Protein AF-A0A386JBU7-F1 (afdb_monomer_lite)

Structure (mmCIF, N/CA/C/O backbone):
data_AF-A0A386JBU7-F1
#
_entry.id   AF-A0A386JBU7-F1
#
loop_
_atom_site.group_PDB
_atom_site.id
_atom_site.type_symbol
_atom_site.label_atom_id
_atom_site.label_alt_id
_atom_site.label_comp_id
_atom_site.label_asym_id
_atom_site.label_entity_id
_atom_site.label_seq_id
_atom_site.pdbx_PDB_ins_code
_atom_site.Cartn_x
_atom_site.Cartn_y
_atom_site.Cartn_z
_atom_site.occupancy
_atom_site.B_iso_or_equiv
_atom_site.auth_seq_id
_atom_site.auth_comp_id
_atom_site.auth_asym_id
_atom_site.auth_atom_id
_atom_site.pdbx_PDB_model_num
ATOM 1 N N . MET A 1 1 ? 15.397 -11.721 16.028 1.00 56.19 1 MET A N 1
ATOM 2 C CA . MET A 1 1 ? 14.645 -10.490 15.697 1.00 56.19 1 MET A CA 1
ATOM 3 C C . MET A 1 1 ? 13.464 -10.393 16.657 1.00 56.19 1 MET A C 1
ATOM 5 O O . MET A 1 1 ? 12.807 -11.405 16.861 1.00 56.19 1 MET A O 1
ATOM 9 N N . ARG A 1 2 ? 13.242 -9.247 17.313 1.00 70.06 2 ARG A N 1
ATOM 10 C CA . ARG A 1 2 ? 12.035 -8.993 18.121 1.00 70.06 2 ARG A CA 1
ATOM 11 C C . ARG A 1 2 ? 11.138 -8.065 17.310 1.00 70.06 2 ARG A C 1
ATOM 13 O O . ARG A 1 2 ? 11.639 -7.066 16.805 1.00 70.06 2 ARG A O 1
ATOM 20 N N . SER A 1 3 ? 9.866 -8.418 17.153 1.00 76.81 3 SER A N 1
ATOM 21 C CA . SER A 1 3 ? 8.905 -7.539 16.485 1.00 76.81 3 SER A CA 1
ATOM 22 C C . SER A 1 3 ? 8.374 -6.497 17.465 1.00 76.81 3 SER A C 1
ATOM 24 O O . SER A 1 3 ? 8.151 -6.820 18.631 1.00 76.81 3 SER A O 1
ATOM 26 N N . LEU A 1 4 ? 8.152 -5.272 16.989 1.00 81.94 4 LEU A N 1
ATOM 27 C CA . LEU A 1 4 ? 7.432 -4.235 17.736 1.00 81.94 4 LEU A CA 1
ATOM 28 C C . LEU A 1 4 ? 5.913 -4.419 17.640 1.00 81.94 4 LEU A C 1
ATOM 30 O O . LEU A 1 4 ? 5.195 -4.066 18.568 1.00 81.94 4 LEU A O 1
ATOM 34 N N . VAL A 1 5 ? 5.431 -4.997 16.536 1.00 84.44 5 VAL A N 1
ATOM 35 C CA . VAL A 1 5 ? 4.003 -5.188 16.266 1.00 84.44 5 VAL A CA 1
ATOM 36 C C . VAL A 1 5 ? 3.761 -6.604 15.754 1.00 84.44 5 VAL A C 1
ATOM 38 O O . VAL A 1 5 ? 4.541 -7.133 14.961 1.00 84.44 5 VAL A O 1
ATOM 41 N N . SER A 1 6 ? 2.701 -7.255 16.225 1.00 86.31 6 SER A N 1
ATOM 42 C CA . SER A 1 6 ? 2.325 -8.601 15.792 1.0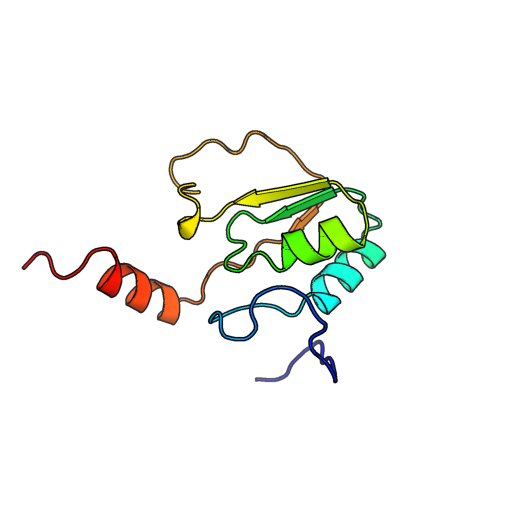0 86.31 6 SER A CA 1
ATOM 43 C C . SER A 1 6 ? 0.822 -8.672 15.572 1.00 86.31 6 SER A C 1
ATOM 45 O O . SER A 1 6 ? 0.042 -8.335 16.461 1.00 86.31 6 SER A O 1
ATOM 47 N N . TYR A 1 7 ? 0.424 -9.134 14.390 1.00 86.50 7 TYR A N 1
ATOM 48 C CA . TYR A 1 7 ? -0.971 -9.340 14.024 1.00 86.50 7 TYR A CA 1
ATOM 49 C C . TYR A 1 7 ? -1.244 -10.840 13.944 1.00 86.50 7 TYR A C 1
ATOM 51 O O . TYR A 1 7 ? -0.528 -11.558 13.251 1.00 86.50 7 TYR A O 1
ATOM 59 N N . LYS A 1 8 ? -2.293 -11.318 14.627 1.00 84.81 8 LYS A N 1
ATOM 60 C CA . LYS A 1 8 ? -2.707 -12.734 14.559 1.00 84.81 8 LYS A CA 1
ATOM 61 C C . LYS A 1 8 ? -3.136 -13.153 13.151 1.00 84.81 8 LYS A C 1
ATOM 63 O O . LYS A 1 8 ? -2.912 -14.285 12.750 1.00 84.81 8 LYS A O 1
ATOM 68 N N . GLU A 1 9 ? -3.729 -12.221 12.414 1.00 83.88 9 GLU A N 1
ATOM 69 C CA . GLU A 1 9 ? -4.179 -12.408 11.037 1.00 83.88 9 GLU A CA 1
ATOM 70 C C . GLU A 1 9 ? -3.671 -11.254 10.180 1.00 83.88 9 GLU A C 1
ATOM 72 O O . GLU A 1 9 ? -3.703 -10.102 10.627 1.00 83.88 9 GLU A O 1
ATOM 77 N N . ARG A 1 10 ? -3.266 -11.559 8.946 1.00 76.19 10 ARG A N 1
ATOM 78 C CA . ARG A 1 10 ? -2.696 -10.606 7.982 1.00 76.19 10 ARG A CA 1
ATOM 79 C C . ARG A 1 10 ? -3.721 -9.604 7.429 1.00 76.19 10 ARG A C 1
ATOM 81 O O . ARG A 1 10 ? -3.351 -8.476 7.114 1.00 76.19 10 ARG A O 1
ATOM 88 N N . GLY A 1 11 ? -4.994 -10.003 7.370 1.00 81.75 11 GLY A N 1
ATOM 89 C CA . GLY A 1 11 ? -6.040 -9.302 6.618 1.00 81.75 11 GLY A CA 1
ATOM 90 C C . GLY A 1 11 ? -5.995 -9.627 5.121 1.00 81.75 11 GLY A C 1
ATOM 91 O O . GLY A 1 11 ? -5.081 -10.317 4.664 1.00 81.75 11 GLY A O 1
ATOM 92 N N . ASP A 1 12 ? -6.960 -9.089 4.379 1.00 85.94 12 ASP A N 1
ATOM 93 C CA . ASP A 1 12 ? -7.222 -9.425 2.970 1.00 85.94 12 ASP A CA 1
ATOM 94 C C . ASP A 1 12 ? -6.537 -8.458 1.982 1.00 85.94 12 ASP A C 1
ATOM 96 O O . ASP A 1 12 ? -7.005 -8.255 0.867 1.00 85.94 12 ASP A O 1
ATOM 100 N N . TYR A 1 13 ? -5.427 -7.842 2.404 1.00 89.75 13 TYR A N 1
ATOM 101 C CA . TYR A 1 13 ? -4.724 -6.800 1.651 1.00 89.75 13 TYR A CA 1
ATOM 102 C C . TYR A 1 13 ? -3.481 -7.342 0.929 1.00 89.75 13 TYR A C 1
ATOM 104 O O . TYR A 1 13 ? -2.594 -7.951 1.549 1.00 89.75 13 TYR A O 1
ATOM 112 N N . GLY A 1 14 ? -3.373 -7.043 -0.363 1.00 84.75 14 GLY A N 1
ATOM 113 C CA . GLY A 1 14 ? -2.281 -7.419 -1.249 1.00 84.75 14 GLY A CA 1
ATOM 114 C C . GLY A 1 14 ? -2.136 -8.928 -1.453 1.00 84.75 14 GLY A C 1
ATOM 115 O O . GLY A 1 14 ? -2.908 -9.750 -0.960 1.00 84.75 14 GLY A O 1
ATOM 116 N N . ASN A 1 15 ? -1.077 -9.326 -2.158 1.00 84.50 15 ASN A N 1
ATOM 117 C CA . ASN A 1 15 ? -0.780 -10.738 -2.389 1.00 84.50 15 ASN A CA 1
ATOM 118 C C . ASN A 1 15 ? 0.156 -11.287 -1.298 1.00 84.50 15 ASN A C 1
ATOM 120 O O . ASN A 1 15 ? 1.302 -10.851 -1.167 1.00 84.50 15 ASN A O 1
ATOM 124 N N . ALA A 1 16 ? -0.311 -12.272 -0.525 1.00 81.44 16 ALA A N 1
ATOM 125 C CA . ALA A 1 16 ? 0.474 -12.903 0.539 1.00 81.44 16 ALA A CA 1
ATOM 126 C C . ALA A 1 16 ? 1.684 -13.707 0.023 1.00 81.44 16 ALA A C 1
ATOM 128 O O . ALA A 1 16 ? 2.651 -13.898 0.759 1.00 81.44 16 ALA A O 1
ATOM 129 N N . SER A 1 17 ? 1.653 -14.162 -1.232 1.00 84.31 17 SER A N 1
ATOM 130 C CA . SER A 1 17 ? 2.776 -14.845 -1.882 1.00 84.31 17 SER A CA 1
ATOM 131 C C . SER A 1 17 ? 3.829 -13.877 -2.431 1.00 84.31 17 SER A C 1
ATOM 133 O O . SER A 1 17 ? 4.905 -14.323 -2.835 1.00 84.31 17 SER A O 1
ATOM 135 N N . TYR A 1 18 ? 3.558 -12.566 -2.445 1.00 82.69 18 TYR A N 1
ATOM 136 C CA . TYR A 1 18 ? 4.544 -11.566 -2.844 1.00 82.69 18 TYR A CA 1
ATOM 137 C C . TYR A 1 18 ? 5.601 -11.405 -1.749 1.00 82.69 18 TYR A C 1
ATOM 139 O O . TYR A 1 18 ? 5.293 -11.156 -0.580 1.00 82.69 18 TYR A O 1
ATOM 147 N N . ARG A 1 19 ? 6.871 -11.579 -2.119 1.00 78.94 19 ARG A N 1
ATOM 148 C CA . ARG A 1 19 ? 7.985 -11.500 -1.168 1.00 78.94 19 ARG A CA 1
ATOM 149 C C . ARG A 1 19 ? 8.139 -10.080 -0.631 1.00 78.94 19 ARG A C 1
ATOM 151 O O . ARG A 1 19 ? 7.986 -9.116 -1.367 1.00 78.94 19 ARG A O 1
ATOM 158 N N . GLY A 1 20 ? 8.463 -9.975 0.657 1.00 76.19 20 GLY A N 1
ATOM 159 C CA . GLY A 1 20 ? 8.661 -8.683 1.320 1.00 76.19 20 GLY A CA 1
ATOM 160 C C . GLY A 1 20 ? 7.373 -7.898 1.555 1.00 76.19 20 GLY A C 1
ATOM 161 O O . GLY A 1 20 ? 7.435 -6.725 1.886 1.00 76.19 20 GLY A O 1
ATOM 162 N N . ASN A 1 21 ? 6.200 -8.514 1.392 1.00 80.31 21 ASN A N 1
ATOM 163 C CA . ASN A 1 21 ? 4.949 -7.797 1.558 1.00 80.31 21 ASN A CA 1
ATOM 164 C C . ASN A 1 21 ? 4.641 -7.499 3.043 1.00 80.31 21 ASN A C 1
ATOM 166 O O . ASN A 1 21 ? 4.690 -8.389 3.897 1.00 80.31 21 ASN A O 1
ATOM 170 N N . THR A 1 22 ? 4.242 -6.262 3.335 1.00 86.75 22 THR A N 1
ATOM 171 C CA . THR A 1 22 ? 3.835 -5.803 4.670 1.00 86.75 22 THR A CA 1
ATOM 172 C C . THR A 1 22 ? 2.360 -6.130 4.959 1.00 86.75 22 THR A C 1
ATOM 174 O O . THR A 1 22 ? 1.560 -6.343 4.053 1.00 86.75 22 THR A O 1
ATOM 177 N N . SER A 1 23 ? 1.988 -6.232 6.240 1.00 89.31 23 SER A N 1
ATOM 178 C CA . SER A 1 23 ? 0.590 -6.396 6.669 1.00 89.31 23 SER A CA 1
ATOM 179 C C . SER A 1 23 ? -0.196 -5.099 6.477 1.00 89.31 23 SER A C 1
ATOM 181 O O . SER A 1 23 ? 0.185 -4.070 7.036 1.00 89.31 23 SER A O 1
ATOM 183 N N . GLY A 1 24 ? -1.338 -5.151 5.785 1.00 92.12 24 GLY A N 1
ATOM 184 C CA . GLY A 1 24 ? -2.204 -3.977 5.619 1.00 92.12 24 GLY A CA 1
ATOM 185 C C . GLY A 1 24 ? -2.751 -3.428 6.942 1.00 92.12 24 GLY A C 1
ATOM 186 O O . GLY A 1 24 ? -2.993 -2.232 7.052 1.00 92.12 24 GLY A O 1
ATOM 187 N N . LYS A 1 25 ? -2.836 -4.251 8.000 1.00 93.25 25 LYS A N 1
ATOM 188 C CA . LYS A 1 25 ? -3.226 -3.779 9.343 1.00 93.25 25 LYS A CA 1
ATOM 189 C C . LYS A 1 25 ? -2.261 -2.739 9.915 1.00 93.25 25 LYS A C 1
ATOM 191 O O . LYS A 1 25 ? -2.710 -1.811 10.572 1.00 93.25 25 LYS A O 1
ATOM 196 N N . LEU A 1 26 ? -0.965 -2.847 9.612 1.00 92.62 26 LEU A N 1
ATOM 197 C CA . LEU A 1 26 ? 0.008 -1.827 10.014 1.00 92.62 26 LEU A CA 1
ATOM 198 C C . LEU A 1 26 ? -0.266 -0.495 9.328 1.00 92.62 26 LEU A C 1
ATOM 200 O O . LEU A 1 26 ? -0.186 0.551 9.959 1.00 92.62 26 LEU A O 1
ATOM 204 N N . ILE A 1 27 ? -0.626 -0.538 8.049 1.00 93.81 27 ILE A N 1
ATOM 205 C CA . ILE A 1 27 ? -0.955 0.656 7.272 1.00 93.81 27 ILE A CA 1
ATOM 206 C C . ILE A 1 27 ? -2.227 1.307 7.832 1.00 93.81 27 ILE A C 1
ATOM 208 O O . ILE A 1 27 ? -2.242 2.517 8.037 1.00 93.81 27 ILE A O 1
ATOM 212 N N . VAL A 1 28 ? -3.249 0.509 8.168 1.00 94.50 28 VAL A N 1
ATOM 213 C CA . VAL A 1 28 ? -4.471 0.982 8.846 1.00 94.50 28 VAL A CA 1
ATOM 214 C C . VAL A 1 28 ? -4.143 1.649 10.185 1.00 94.50 28 VAL A C 1
ATOM 216 O O . VAL A 1 28 ? -4.616 2.753 10.449 1.00 94.50 28 VAL A O 1
ATOM 219 N N . ASP A 1 29 ? -3.314 1.020 11.021 1.00 94.12 29 ASP A N 1
ATOM 220 C CA . ASP A 1 29 ? -2.929 1.579 12.321 1.00 94.12 29 ASP A CA 1
ATOM 221 C C . ASP A 1 29 ? -2.196 2.918 12.161 1.00 94.12 29 ASP A C 1
ATOM 223 O O . ASP A 1 29 ? -2.506 3.880 12.863 1.00 94.12 29 ASP A O 1
ATOM 227 N N . LEU A 1 30 ? -1.263 3.016 11.208 1.00 93.88 30 LEU A N 1
ATOM 228 C CA . LEU A 1 30 ? -0.535 4.255 10.925 1.00 93.88 30 LEU A CA 1
ATOM 229 C C . LEU A 1 30 ? -1.472 5.356 10.410 1.00 93.88 30 LEU A C 1
ATOM 231 O O . LEU A 1 30 ? -1.407 6.483 10.896 1.00 93.88 30 LEU A O 1
ATOM 235 N N . LEU A 1 31 ? -2.372 5.036 9.479 1.00 94.19 31 LEU A N 1
ATOM 236 C CA . LEU A 1 31 ? -3.374 5.977 8.970 1.00 94.19 31 LEU A CA 1
ATOM 237 C C . LEU A 1 31 ? -4.257 6.533 10.090 1.00 94.19 31 LEU A C 1
ATOM 239 O O . LEU A 1 31 ? -4.490 7.741 10.136 1.00 94.19 31 LEU A O 1
ATOM 243 N N . ASN A 1 32 ? -4.681 5.675 11.020 1.00 93.44 32 ASN A N 1
ATOM 244 C CA . ASN A 1 32 ? -5.475 6.072 12.181 1.00 93.44 32 ASN A CA 1
ATOM 245 C C . ASN A 1 32 ? -4.675 6.941 13.161 1.00 93.44 32 ASN A C 1
ATOM 247 O O . ASN A 1 32 ? -5.176 7.962 13.625 1.00 93.44 32 ASN A O 1
ATOM 251 N N . VAL A 1 33 ? -3.426 6.567 13.462 1.00 94.56 33 VAL A N 1
ATOM 252 C CA . VAL A 1 33 ? -2.551 7.317 14.381 1.00 94.56 33 VAL A CA 1
ATOM 253 C C . VAL A 1 33 ? -2.256 8.719 13.853 1.00 94.56 33 VAL A C 1
ATOM 255 O O . VAL A 1 33 ? -2.273 9.680 14.622 1.00 94.56 33 VAL A O 1
ATOM 258 N N . TYR A 1 34 ? -2.002 8.848 12.551 1.00 93.31 34 TYR A N 1
ATOM 259 C CA . TYR A 1 34 ? -1.690 10.131 11.917 1.00 93.31 34 TYR A CA 1
ATOM 260 C C . TYR A 1 34 ? -2.922 10.867 11.374 1.00 93.31 34 TYR A C 1
ATOM 262 O O . TYR A 1 34 ? -2.776 11.979 10.867 1.00 93.31 34 TYR A O 1
ATOM 270 N N . ASN A 1 35 ? -4.118 10.277 11.495 1.00 93.38 35 ASN A N 1
ATOM 271 C CA . ASN A 1 35 ? -5.392 10.806 11.003 1.00 93.38 35 ASN A CA 1
ATOM 272 C C . ASN A 1 35 ? -5.294 11.337 9.558 1.00 93.38 35 ASN A C 1
ATOM 274 O O . ASN A 1 35 ? -5.647 12.484 9.271 1.00 93.38 35 ASN A O 1
ATOM 278 N N . SER A 1 36 ? -4.724 10.523 8.666 1.00 92.69 36 SER A N 1
ATOM 279 C CA . SER A 1 36 ? -4.459 10.925 7.283 1.00 92.69 36 SER A CA 1
ATOM 280 C C . SER A 1 36 ? -5.571 10.486 6.333 1.00 92.69 36 SER A C 1
ATOM 282 O O . SER A 1 36 ? -6.049 9.358 6.393 1.00 92.69 36 SER A O 1
ATOM 284 N N . ASP A 1 37 ? -5.944 11.390 5.432 1.00 92.88 37 ASP A N 1
ATOM 285 C CA . ASP A 1 37 ? -6.952 11.223 4.380 1.00 92.88 37 ASP A CA 1
ATOM 286 C C . ASP A 1 37 ? -6.343 10.843 3.018 1.00 92.88 37 ASP A C 1
ATOM 288 O O . ASP A 1 37 ? -7.054 10.702 2.022 1.00 92.88 37 ASP A O 1
ATOM 292 N N . CYS A 1 38 ? -5.019 10.692 2.960 1.00 94.06 38 CYS A N 1
ATOM 293 C CA . CYS A 1 38 ? -4.292 10.284 1.768 1.00 94.06 38 CYS A CA 1
ATOM 294 C C . CYS A 1 38 ? -3.011 9.527 2.131 1.00 94.06 38 CYS A C 1
ATOM 296 O O . CYS A 1 38 ? -2.408 9.766 3.178 1.00 94.06 38 CYS A O 1
ATOM 298 N N . ILE A 1 39 ? -2.562 8.637 1.248 1.00 94.88 39 ILE A N 1
ATOM 299 C CA . ILE A 1 39 ? -1.316 7.887 1.427 1.00 94.88 39 ILE A CA 1
ATOM 300 C C . ILE A 1 39 ? -0.542 7.766 0.119 1.00 94.88 39 ILE A C 1
ATOM 302 O O . ILE A 1 39 ? -1.115 7.691 -0.965 1.00 94.88 39 ILE A O 1
ATOM 306 N N . SER A 1 40 ? 0.785 7.769 0.205 1.00 94.44 40 SER A N 1
ATOM 307 C CA . SER A 1 40 ? 1.660 7.435 -0.924 1.00 94.44 40 SER A CA 1
ATOM 308 C C . SER A 1 40 ? 2.582 6.294 -0.599 1.00 94.44 40 SER A C 1
ATOM 310 O O . SER A 1 40 ? 3.114 6.240 0.506 1.00 94.44 40 SER A O 1
ATOM 312 N N . ASP A 1 41 ? 2.811 5.446 -1.588 1.00 93.56 41 ASP A N 1
ATOM 313 C CA . ASP A 1 41 ? 3.776 4.362 -1.509 1.00 93.56 41 ASP A CA 1
ATOM 314 C C . ASP A 1 41 ? 4.419 4.172 -2.875 1.00 93.56 41 ASP A 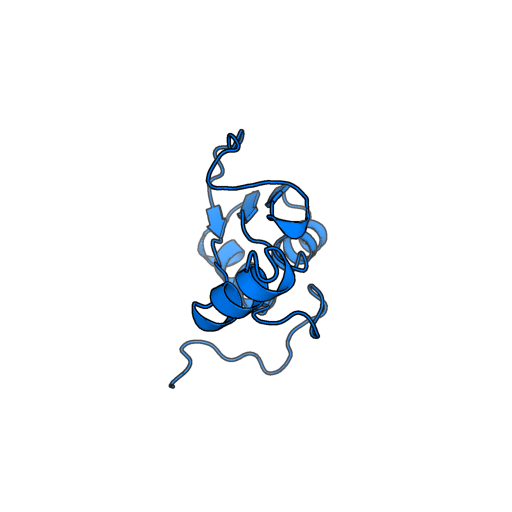C 1
ATOM 316 O O . ASP A 1 41 ? 3.759 3.798 -3.839 1.00 93.56 41 ASP A O 1
ATOM 320 N N . TYR A 1 42 ? 5.706 4.483 -2.962 1.00 91.75 42 TYR A N 1
ATOM 321 C CA . TYR A 1 42 ? 6.438 4.496 -4.227 1.00 91.75 42 TYR A CA 1
ATOM 322 C C . TYR A 1 42 ? 7.201 3.197 -4.501 1.00 91.75 42 TYR A C 1
ATOM 324 O O . TYR A 1 42 ? 7.993 3.135 -5.439 1.00 91.75 42 TYR A O 1
ATOM 332 N N . MET A 1 43 ? 6.997 2.184 -3.655 1.00 90.12 43 MET A N 1
ATOM 333 C CA . MET A 1 43 ? 7.523 0.827 -3.806 1.00 90.12 43 MET A CA 1
ATOM 334 C C . MET A 1 43 ? 6.459 -0.176 -3.340 1.00 90.12 43 MET A C 1
ATOM 336 O O . MET A 1 43 ? 6.720 -1.056 -2.517 1.00 90.12 43 MET A O 1
ATOM 340 N N . CYS A 1 44 ? 5.224 0.005 -3.818 1.00 90.06 44 CYS A N 1
ATOM 341 C CA . CYS A 1 44 ? 4.046 -0.653 -3.252 1.00 90.06 44 CYS A CA 1
ATOM 342 C C . CYS A 1 44 ? 3.963 -2.162 -3.538 1.00 90.06 44 CYS A C 1
ATOM 344 O O . CYS A 1 44 ? 3.095 -2.849 -2.983 1.00 90.06 44 CYS A O 1
ATOM 346 N N . GLY A 1 45 ? 4.841 -2.702 -4.388 1.00 89.50 45 GLY A N 1
ATOM 347 C CA . GLY A 1 45 ? 4.969 -4.124 -4.672 1.00 89.50 45 GLY A CA 1
ATOM 348 C C . GLY A 1 45 ? 3.657 -4.747 -5.138 1.00 89.50 45 GLY A C 1
ATOM 349 O O . GLY A 1 45 ? 3.208 -4.521 -6.258 1.00 89.50 45 GLY A O 1
ATOM 350 N N . SER A 1 46 ? 3.033 -5.556 -4.276 1.00 88.81 46 SER A N 1
ATOM 351 C CA . SER A 1 46 ? 1.745 -6.205 -4.556 1.00 88.81 46 SER A CA 1
ATOM 352 C C . SER A 1 46 ? 0.514 -5.360 -4.218 1.00 88.81 46 SER A C 1
ATOM 354 O O . SER A 1 46 ? -0.543 -5.939 -3.982 1.00 88.81 46 SER A O 1
ATOM 356 N N . ASN A 1 47 ? 0.643 -4.037 -4.118 1.00 91.81 47 ASN A N 1
ATOM 357 C CA . ASN A 1 47 ? -0.470 -3.108 -3.892 1.00 91.81 47 ASN A CA 1
ATOM 358 C C . ASN A 1 47 ? -1.193 -3.203 -2.537 1.00 91.81 47 ASN A C 1
ATOM 360 O O . ASN A 1 47 ? -2.310 -2.716 -2.407 1.00 91.81 47 ASN A O 1
ATOM 364 N N . THR A 1 48 ? -0.547 -3.708 -1.482 1.00 94.06 48 THR A N 1
ATOM 365 C CA . THR A 1 48 ? -1.160 -3.743 -0.136 1.00 94.06 48 THR A CA 1
ATOM 366 C C . THR A 1 48 ? -1.613 -2.357 0.334 1.00 94.06 48 THR A C 1
ATOM 368 O O . THR A 1 48 ? -2.700 -2.220 0.888 1.00 94.06 48 THR A O 1
ATOM 371 N N . THR A 1 49 ? -0.804 -1.320 0.093 1.00 94.44 49 THR A N 1
ATOM 372 C CA . THR A 1 49 ? -1.145 0.067 0.446 1.00 94.44 49 THR A CA 1
ATOM 373 C C . THR A 1 49 ? -2.376 0.567 -0.306 1.00 94.44 49 THR A C 1
ATOM 375 O O . THR A 1 49 ? -3.235 1.221 0.287 1.00 94.44 49 THR A O 1
ATOM 378 N N . LYS A 1 50 ? -2.495 0.213 -1.590 1.00 94.62 50 LYS A N 1
ATOM 379 C CA . LYS A 1 50 ? -3.645 0.569 -2.418 1.00 94.62 50 LYS A CA 1
ATOM 380 C C . LYS A 1 50 ? -4.918 -0.133 -1.945 1.00 94.62 50 LYS A C 1
ATOM 382 O O . LYS A 1 50 ? -5.930 0.535 -1.777 1.00 94.62 50 LYS A O 1
ATOM 387 N N . ASP A 1 51 ? -4.853 -1.428 -1.644 1.00 95.75 51 ASP A N 1
ATOM 388 C CA . ASP A 1 51 ? -6.018 -2.181 -1.161 1.00 95.75 51 ASP A CA 1
ATOM 389 C C . ASP A 1 51 ? -6.552 -1.619 0.167 1.00 95.75 51 ASP A C 1
ATOM 391 O O . ASP A 1 51 ? -7.764 -1.515 0.373 1.00 95.75 51 ASP A O 1
ATOM 395 N N . VAL A 1 52 ? -5.650 -1.215 1.071 1.00 95.44 52 VAL A N 1
ATOM 396 C CA . VAL A 1 52 ? -6.021 -0.553 2.333 1.00 95.44 52 VAL A CA 1
ATOM 397 C C . VAL A 1 52 ? -6.701 0.789 2.065 1.00 95.44 52 VAL A C 1
ATOM 399 O O . VAL A 1 52 ? -7.742 1.073 2.656 1.00 95.44 52 VAL A O 1
ATOM 402 N N . ALA A 1 53 ? -6.140 1.607 1.175 1.00 95.00 53 ALA A N 1
ATOM 403 C CA . ALA A 1 53 ? -6.705 2.909 0.841 1.00 95.00 53 ALA A CA 1
ATOM 404 C C . ALA A 1 53 ? -8.086 2.797 0.178 1.00 95.00 53 ALA A C 1
ATOM 406 O O . ALA A 1 53 ? -9.014 3.491 0.595 1.00 95.00 53 ALA A O 1
ATOM 407 N N . ASP A 1 54 ? -8.240 1.875 -0.777 1.00 96.12 54 ASP A N 1
ATOM 408 C CA . ASP A 1 54 ? -9.508 1.596 -1.455 1.00 96.12 54 ASP A CA 1
ATOM 409 C C . ASP A 1 54 ? -10.570 1.117 -0.443 1.00 96.12 54 ASP A C 1
ATOM 411 O O . ASP A 1 54 ? -11.716 1.565 -0.486 1.00 96.12 54 ASP A O 1
ATOM 415 N N . THR A 1 55 ? -10.183 0.281 0.531 1.00 95.75 55 THR A N 1
ATOM 416 C CA . THR A 1 55 ? -11.075 -0.192 1.610 1.00 95.75 55 THR A CA 1
ATOM 417 C C . THR A 1 55 ? -11.540 0.941 2.527 1.00 95.75 55 THR A C 1
ATOM 419 O O . THR A 1 55 ? -12.688 0.951 2.968 1.00 95.75 55 THR A O 1
ATOM 422 N N . LEU A 1 56 ? -10.659 1.898 2.829 1.00 94.88 56 LEU A N 1
ATOM 423 C CA . LEU A 1 56 ? -10.967 3.041 3.694 1.00 94.88 56 LEU A CA 1
ATOM 424 C C . LEU A 1 56 ? -11.602 4.220 2.936 1.00 94.88 56 LEU A C 1
ATOM 426 O O . LEU A 1 56 ? -12.027 5.185 3.568 1.00 94.88 56 LEU A O 1
ATOM 430 N N . GLY A 1 57 ? -11.680 4.153 1.603 1.00 95.75 57 GLY A N 1
ATOM 431 C CA . GLY A 1 57 ? -12.221 5.221 0.762 1.00 95.75 57 GLY A CA 1
ATOM 432 C C . GLY A 1 57 ? -11.355 6.485 0.737 1.00 95.75 57 GLY A C 1
ATOM 433 O O . GLY A 1 57 ? -11.891 7.584 0.602 1.00 95.75 57 GLY A O 1
ATOM 434 N N . ILE A 1 58 ? -10.035 6.344 0.891 1.00 94.44 58 ILE A N 1
ATOM 435 C CA . ILE A 1 58 ? -9.080 7.464 0.907 1.00 94.44 58 ILE A CA 1
ATOM 436 C C . ILE A 1 58 ? -8.227 7.500 -0.366 1.00 94.44 58 ILE A C 1
ATOM 438 O O . ILE A 1 58 ? -8.083 6.501 -1.067 1.00 94.44 58 ILE A O 1
ATOM 442 N N . GLN A 1 59 ? -7.623 8.651 -0.669 1.00 94.50 59 GLN A N 1
ATOM 443 C CA . GLN A 1 59 ? -6.773 8.783 -1.853 1.00 94.50 59 GLN A CA 1
ATOM 444 C C . GLN A 1 59 ? -5.435 8.050 -1.661 1.00 94.50 59 GLN A C 1
ATOM 446 O O . GLN A 1 59 ? -4.731 8.277 -0.677 1.00 94.50 59 GLN A O 1
ATOM 451 N N . SER A 1 60 ? -5.034 7.236 -2.639 1.00 94.06 60 SER A N 1
ATOM 452 C CA . SER A 1 60 ? -3.699 6.628 -2.685 1.00 94.06 60 SER A CA 1
ATOM 453 C C . SER A 1 60 ? -2.957 6.946 -3.972 1.00 94.06 60 SER A C 1
ATOM 455 O O . SER A 1 60 ? -3.524 6.774 -5.051 1.00 94.06 60 SER A O 1
ATOM 457 N N . ASN A 1 61 ? -1.671 7.271 -3.855 1.00 94.38 61 ASN A N 1
ATOM 458 C CA . ASN A 1 61 ? -0.745 7.293 -4.986 1.00 94.38 61 ASN A CA 1
ATOM 459 C C . ASN A 1 61 ? 0.287 6.185 -4.795 1.00 94.38 61 ASN A C 1
ATOM 461 O O . ASN A 1 61 ? 1.173 6.285 -3.942 1.00 94.38 61 ASN A O 1
ATOM 465 N N . CYS A 1 62 ? 0.125 5.110 -5.559 1.00 93.69 62 CYS A N 1
ATOM 466 C CA . CYS A 1 62 ? 0.960 3.926 -5.461 1.00 93.69 62 CYS A CA 1
ATOM 467 C C . CYS A 1 62 ? 1.756 3.742 -6.750 1.00 93.69 62 CYS A C 1
ATOM 469 O O . CYS A 1 62 ? 1.172 3.693 -7.833 1.00 93.69 62 CYS A O 1
ATOM 471 N N . TYR A 1 63 ? 3.072 3.634 -6.607 1.00 93.00 63 TYR A N 1
ATOM 472 C CA . TYR A 1 63 ? 4.005 3.388 -7.695 1.00 93.00 63 TYR A CA 1
ATOM 473 C C . TYR A 1 63 ? 4.921 2.223 -7.349 1.00 93.00 63 TYR A C 1
ATOM 475 O O . TYR A 1 63 ? 5.155 1.920 -6.179 1.00 93.00 63 TYR A O 1
ATOM 483 N N . ASP A 1 64 ? 5.460 1.593 -8.382 1.00 90.62 64 ASP A N 1
ATOM 484 C CA . ASP A 1 64 ? 6.480 0.567 -8.252 1.00 90.62 64 ASP A CA 1
ATOM 485 C C . ASP A 1 64 ? 7.197 0.392 -9.593 1.00 90.62 64 ASP A C 1
ATOM 487 O O . ASP A 1 64 ? 6.622 0.626 -10.664 1.00 90.62 64 ASP A O 1
ATOM 491 N N . LEU A 1 65 ? 8.429 -0.107 -9.541 1.00 89.19 65 LEU A N 1
ATOM 492 C CA . LEU A 1 65 ? 9.184 -0.460 -10.736 1.00 89.19 65 LEU A CA 1
ATOM 493 C C . LEU A 1 65 ? 8.461 -1.535 -11.561 1.00 89.19 65 LEU A C 1
ATOM 495 O O . LEU A 1 65 ? 8.497 -1.505 -12.790 1.00 89.19 65 LEU A O 1
ATOM 499 N N . ASN A 1 66 ? 7.744 -2.453 -10.904 1.00 85.62 66 ASN A N 1
ATOM 500 C CA . ASN A 1 66 ? 6.935 -3.477 -11.565 1.00 85.62 66 ASN A CA 1
ATOM 501 C C . ASN A 1 66 ? 5.698 -2.908 -12.302 1.00 85.62 66 ASN A C 1
ATOM 503 O O . ASN A 1 66 ? 5.118 -3.602 -13.136 1.00 85.62 66 ASN A O 1
ATOM 507 N N . MET A 1 67 ? 5.335 -1.646 -12.038 1.00 88.25 67 MET A N 1
ATOM 508 C CA . MET A 1 67 ? 4.280 -0.883 -12.719 1.00 88.25 67 MET A CA 1
ATOM 509 C C . MET A 1 67 ? 4.847 0.084 -13.768 1.00 88.25 67 MET A C 1
ATOM 511 O O . MET A 1 67 ? 4.087 0.830 -14.384 1.00 88.25 67 MET A O 1
ATOM 515 N N . GLY A 1 68 ? 6.165 0.061 -13.997 1.00 90.19 68 GLY A N 1
ATOM 516 C CA . GLY A 1 68 ? 6.843 0.928 -14.959 1.00 90.19 68 GLY A CA 1
ATOM 517 C C . GLY A 1 68 ? 7.176 2.322 -14.429 1.00 90.19 68 GLY A C 1
ATOM 518 O O . GLY A 1 68 ? 7.420 3.205 -15.242 1.00 90.19 68 GLY A O 1
ATOM 519 N N . PHE A 1 69 ? 7.178 2.517 -13.106 1.00 91.06 69 PHE A N 1
ATOM 520 C CA . PHE A 1 69 ? 7.631 3.753 -12.469 1.00 91.06 69 PHE A CA 1
ATOM 521 C C . PHE A 1 69 ? 8.994 3.535 -11.806 1.00 91.06 69 PHE A C 1
ATOM 523 O O . PHE A 1 69 ? 9.112 2.766 -10.850 1.00 91.06 69 PHE A O 1
ATOM 530 N N . ASP A 1 70 ? 10.026 4.215 -12.290 1.00 90.69 70 ASP A N 1
ATOM 531 C CA . ASP A 1 70 ? 11.358 4.186 -11.694 1.00 90.69 70 ASP A CA 1
ATOM 532 C C . ASP A 1 70 ? 11.545 5.384 -10.755 1.00 90.69 70 ASP A C 1
ATOM 534 O O . ASP A 1 70 ? 11.753 6.515 -11.189 1.00 90.69 70 ASP A O 1
ATOM 538 N N . LEU A 1 71 ? 11.531 5.126 -9.443 1.00 88.12 71 LEU A N 1
ATOM 539 C CA . LEU A 1 71 ? 11.699 6.151 -8.405 1.00 88.12 71 LEU A CA 1
ATOM 540 C C . LEU A 1 71 ? 13.009 6.955 -8.532 1.00 88.12 71 LEU A C 1
ATOM 542 O O . LEU A 1 71 ? 13.106 8.053 -7.985 1.00 88.12 71 LEU A O 1
ATOM 546 N N . MET A 1 72 ? 14.026 6.419 -9.213 1.00 87.94 72 MET A N 1
ATOM 547 C CA . MET A 1 72 ? 15.315 7.090 -9.389 1.00 87.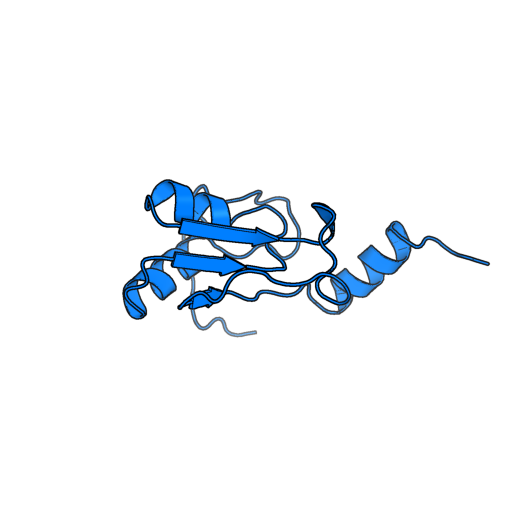94 72 MET A CA 1
ATOM 548 C C . MET A 1 72 ? 15.309 8.111 -10.529 1.00 87.94 72 MET A C 1
ATOM 550 O O . MET A 1 72 ? 16.139 9.023 -10.517 1.00 87.94 72 MET A O 1
ATOM 554 N N . THR A 1 73 ? 14.425 7.955 -11.516 1.00 92.00 73 THR A N 1
ATOM 555 C CA . THR A 1 73 ? 14.421 8.771 -12.741 1.00 92.00 73 THR A CA 1
ATOM 556 C C . THR A 1 73 ? 13.120 9.520 -12.969 1.00 92.00 73 THR A C 1
ATOM 558 O O . THR A 1 73 ? 13.140 10.595 -13.568 1.00 92.00 73 THR A O 1
ATOM 561 N N . ASP A 1 74 ? 12.005 8.965 -12.509 1.00 92.00 74 ASP A N 1
ATOM 562 C CA . ASP A 1 74 ? 10.679 9.501 -12.761 1.00 92.00 74 ASP A CA 1
ATOM 563 C C . ASP A 1 74 ? 10.297 10.557 -11.724 1.00 92.00 74 ASP A C 1
ATOM 565 O O . ASP A 1 74 ? 10.669 10.516 -10.548 1.00 92.00 74 ASP A O 1
ATOM 569 N N . GLU A 1 75 ? 9.520 11.539 -12.171 1.00 91.31 75 GLU A N 1
ATOM 570 C CA . GLU A 1 75 ? 9.042 12.615 -11.316 1.00 91.31 75 GLU A CA 1
ATOM 571 C C . GLU A 1 75 ? 7.822 12.164 -10.503 1.00 91.31 75 GLU A C 1
ATOM 573 O O . GLU A 1 75 ? 6.782 11.794 -11.055 1.00 91.31 75 GLU A O 1
ATOM 578 N N . ILE A 1 76 ? 7.918 12.269 -9.175 1.00 91.00 76 ILE A N 1
ATOM 579 C CA . ILE A 1 76 ? 6.759 12.154 -8.286 1.00 91.00 76 ILE A CA 1
ATOM 580 C C . ILE A 1 76 ? 5.950 13.449 -8.377 1.00 91.00 76 ILE A C 1
ATOM 582 O O . ILE A 1 76 ? 6.413 14.513 -7.959 1.00 91.00 76 ILE A O 1
ATOM 586 N N . LYS A 1 77 ? 4.717 13.353 -8.875 1.00 87.38 77 LYS A N 1
ATOM 587 C CA . LYS A 1 77 ? 3.853 14.522 -9.099 1.00 87.38 77 LYS A CA 1
ATOM 588 C C . LYS A 1 77 ? 3.144 14.994 -7.835 1.00 87.38 77 LYS A C 1
ATOM 590 O O . LYS A 1 77 ? 2.732 16.150 -7.752 1.00 87.38 77 LYS A O 1
ATOM 595 N N . GLU A 1 78 ? 2.978 14.117 -6.851 1.00 84.94 78 GLU A N 1
ATOM 596 C CA . GLU A 1 78 ? 2.131 14.383 -5.696 1.00 84.94 78 GLU A CA 1
ATOM 597 C C . GLU A 1 78 ? 2.930 14.678 -4.426 1.00 84.94 78 GLU A C 1
ATOM 599 O O . GLU A 1 78 ? 3.974 14.090 -4.146 1.00 84.94 78 GLU A O 1
ATOM 604 N N . ARG A 1 79 ? 2.408 15.601 -3.612 1.00 74.62 79 ARG A N 1
ATOM 605 C CA . ARG A 1 79 ? 2.931 15.894 -2.273 1.00 74.62 79 ARG A CA 1
ATOM 606 C C . ARG A 1 79 ? 1.876 15.560 -1.234 1.00 74.62 79 ARG A C 1
ATOM 608 O O . ARG A 1 79 ? 1.076 16.411 -0.856 1.00 74.62 79 ARG A O 1
ATOM 615 N N . ASN A 1 80 ? 1.878 14.310 -0.791 1.00 77.44 80 ASN A N 1
ATOM 616 C CA . ASN A 1 80 ? 0.899 13.823 0.173 1.00 77.44 80 ASN A CA 1
ATOM 617 C C . ASN A 1 80 ? 1.377 13.952 1.617 1.00 77.44 80 ASN A C 1
ATOM 619 O O . ASN A 1 80 ? 2.571 14.042 1.899 1.00 77.44 80 ASN A O 1
ATOM 623 N N . LYS A 1 81 ? 0.404 13.964 2.533 1.00 84.25 81 LYS A N 1
ATOM 624 C CA . LYS A 1 81 ? 0.625 14.159 3.972 1.00 84.25 81 LYS A CA 1
ATOM 625 C C . LYS A 1 81 ? 1.275 12.947 4.638 1.00 84.25 81 LYS A C 1
ATOM 627 O O . LYS A 1 81 ? 2.019 13.122 5.598 1.00 84.25 81 LYS A O 1
ATOM 632 N N . LEU A 1 82 ? 0.996 11.742 4.138 1.00 92.00 82 LEU A N 1
ATOM 633 C CA . LEU A 1 82 ? 1.575 10.500 4.635 1.00 92.00 82 LEU A CA 1
ATOM 634 C C . LEU A 1 82 ? 2.237 9.731 3.491 1.00 92.00 82 LEU A C 1
ATOM 636 O O . LEU A 1 82 ? 1.594 9.383 2.501 1.00 92.00 82 LEU A O 1
ATOM 640 N N . ILE A 1 83 ? 3.527 9.448 3.658 1.00 93.31 83 ILE A N 1
ATOM 641 C CA . ILE A 1 83 ? 4.292 8.571 2.774 1.00 93.31 83 ILE A CA 1
ATOM 642 C C . ILE A 1 83 ? 4.627 7.317 3.573 1.00 93.31 83 ILE A C 1
ATOM 644 O O . ILE A 1 83 ? 5.328 7.382 4.583 1.00 93.31 83 ILE A O 1
ATOM 648 N N . PHE A 1 84 ? 4.116 6.181 3.117 1.00 92.56 84 PHE A N 1
ATOM 649 C CA . PHE A 1 84 ? 4.489 4.870 3.612 1.00 92.56 84 PHE A CA 1
ATOM 650 C C . PHE A 1 84 ? 5.497 4.270 2.638 1.00 92.56 84 PHE A C 1
ATOM 652 O O . PHE A 1 84 ? 5.143 3.874 1.534 1.00 92.56 84 PHE A O 1
ATOM 659 N N . TRP A 1 85 ? 6.771 4.261 3.027 1.00 88.06 85 TRP A N 1
ATOM 660 C CA . TRP A 1 85 ? 7.853 3.798 2.165 1.00 88.06 85 TRP A CA 1
ATOM 661 C C . TRP A 1 85 ? 8.454 2.505 2.708 1.00 88.06 85 TRP A C 1
ATOM 663 O O . TRP A 1 85 ? 9.104 2.500 3.757 1.00 88.06 85 TRP A O 1
ATOM 673 N N . HIS A 1 86 ? 8.223 1.408 1.989 1.00 83.88 86 HIS A N 1
ATOM 674 C CA . HIS A 1 86 ? 8.717 0.081 2.340 1.00 83.88 86 HIS A CA 1
ATOM 675 C C . HIS A 1 86 ? 9.568 -0.497 1.199 1.00 83.88 86 HIS A C 1
ATOM 677 O O . HIS A 1 86 ? 9.076 -1.305 0.411 1.00 83.88 86 HIS A O 1
ATOM 683 N N . PRO A 1 87 ? 10.839 -0.066 1.070 1.00 81.81 87 PRO A N 1
ATOM 684 C CA . PRO A 1 87 ? 11.699 -0.538 -0.003 1.00 81.81 87 PRO A CA 1
ATOM 685 C C . PRO A 1 87 ? 11.982 -2.041 0.115 1.00 81.81 87 PRO A C 1
ATOM 687 O O . PRO A 1 87 ? 12.011 -2.579 1.229 1.00 81.81 87 PRO A O 1
ATOM 690 N N . PRO A 1 88 ? 12.248 -2.723 -1.014 1.00 79.06 88 PRO A N 1
ATOM 691 C CA . PRO A 1 88 ? 12.652 -4.120 -0.997 1.00 79.06 88 PRO A CA 1
ATOM 692 C C . PRO A 1 88 ? 13.900 -4.314 -0.131 1.00 79.06 88 PRO A C 1
ATOM 694 O O . PRO A 1 88 ? 14.820 -3.493 -0.113 1.00 79.06 88 PRO A O 1
ATOM 697 N N . TYR A 1 89 ? 13.938 -5.433 0.588 1.00 77.19 89 TYR A N 1
ATOM 698 C CA . TYR A 1 89 ? 15.091 -5.792 1.402 1.00 77.19 89 TYR A CA 1
ATOM 699 C C . TYR A 1 89 ? 16.339 -6.005 0.527 1.00 77.19 89 TYR A C 1
ATOM 701 O O . TYR A 1 89 ? 16.244 -6.417 -0.629 1.00 77.19 89 TYR A O 1
ATOM 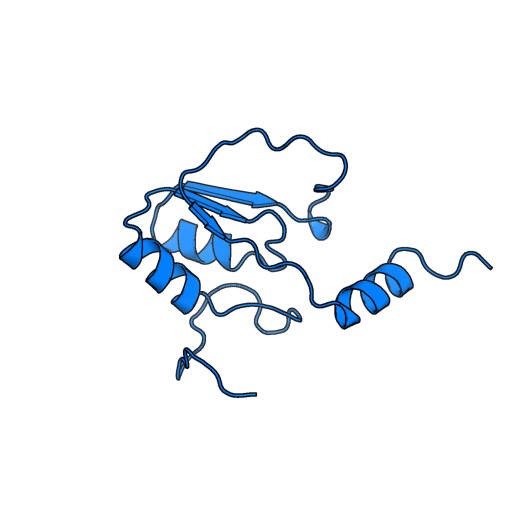709 N N . TRP A 1 90 ? 17.522 -5.732 1.086 1.00 66.00 90 TRP A N 1
ATOM 710 C CA . TRP A 1 90 ? 18.805 -5.751 0.366 1.00 66.00 90 TRP A CA 1
ATOM 711 C C . TRP A 1 90 ? 19.059 -7.049 -0.423 1.00 66.00 90 TRP A C 1
ATOM 713 O O . TRP A 1 90 ? 19.509 -7.022 -1.567 1.00 66.00 90 TRP A O 1
ATOM 723 N N . ASP A 1 91 ? 18.727 -8.192 0.165 1.00 66.50 91 ASP A N 1
ATOM 724 C CA . ASP A 1 91 ? 18.828 -9.519 -0.441 1.00 66.50 91 ASP A CA 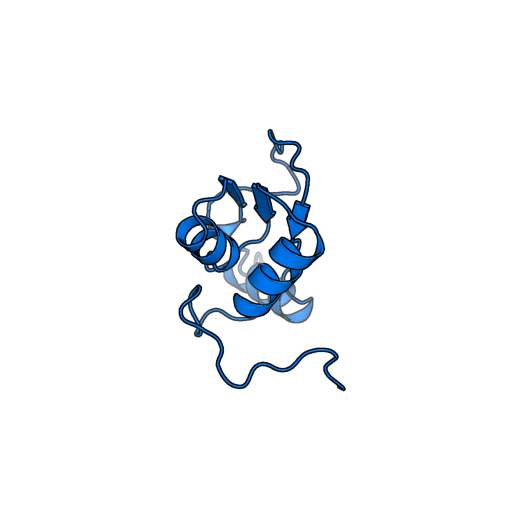1
ATOM 725 C C . ASP A 1 91 ? 17.818 -9.745 -1.582 1.00 66.50 91 ASP A C 1
ATOM 727 O O . ASP A 1 91 ? 18.109 -10.469 -2.538 1.00 66.50 91 ASP A O 1
ATOM 731 N N . MET A 1 92 ? 16.660 -9.082 -1.540 1.00 63.00 92 MET A N 1
ATOM 732 C CA . MET A 1 92 ? 15.677 -9.097 -2.628 1.00 63.00 92 MET A CA 1
ATOM 733 C C . MET A 1 92 ? 16.128 -8.248 -3.819 1.00 63.00 92 MET A C 1
ATOM 735 O O . MET A 1 92 ? 15.918 -8.658 -4.960 1.00 63.00 92 MET A O 1
ATOM 739 N N . CYS A 1 93 ? 16.801 -7.117 -3.578 1.00 59.69 93 CYS A N 1
ATOM 740 C CA . CYS A 1 93 ? 17.352 -6.270 -4.640 1.00 59.69 93 CYS A CA 1
ATOM 741 C C . CYS A 1 93 ? 18.370 -7.024 -5.506 1.00 59.69 93 CYS A C 1
ATOM 743 O O . CYS A 1 93 ? 18.343 -6.903 -6.728 1.00 59.69 93 CYS A O 1
ATOM 745 N N . VAL A 1 94 ? 19.229 -7.850 -4.896 1.00 57.41 94 VAL A N 1
ATOM 746 C CA . VAL A 1 94 ? 20.219 -8.663 -5.627 1.00 57.41 94 VAL A CA 1
ATOM 747 C C . VAL A 1 94 ? 19.535 -9.693 -6.533 1.00 57.41 94 VAL A C 1
ATOM 749 O O . VAL A 1 94 ? 19.925 -9.853 -7.687 1.00 57.41 94 VAL A O 1
ATOM 752 N N . LEU A 1 95 ? 18.481 -10.355 -6.044 1.00 52.56 95 LEU A N 1
ATOM 753 C CA . LEU A 1 95 ? 17.682 -11.308 -6.825 1.00 52.56 95 LEU A CA 1
ATOM 754 C C . LEU A 1 95 ? 16.917 -10.635 -7.969 1.00 52.56 95 LEU A C 1
ATOM 756 O O . LEU A 1 95 ? 16.853 -11.186 -9.066 1.00 52.56 95 LEU A O 1
ATOM 760 N N . PHE A 1 96 ? 16.341 -9.456 -7.728 1.00 56.12 96 PHE A N 1
ATOM 761 C CA . PHE A 1 96 ? 15.643 -8.700 -8.762 1.00 56.12 96 PHE A CA 1
ATOM 762 C C . PHE A 1 96 ? 16.620 -8.223 -9.840 1.00 56.12 96 PHE A C 1
ATOM 764 O O . PHE A 1 96 ? 16.404 -8.506 -11.008 1.00 56.12 96 PHE A O 1
ATOM 771 N N . LEU A 1 97 ? 17.755 -7.614 -9.479 1.00 55.03 97 LEU A N 1
ATOM 772 C CA . LEU A 1 97 ? 18.789 -7.238 -10.453 1.00 55.03 97 LEU A CA 1
ATOM 773 C C . LEU A 1 97 ? 19.275 -8.452 -11.261 1.00 55.03 97 LEU A C 1
ATOM 775 O O . LEU A 1 97 ? 19.432 -8.354 -12.472 1.00 55.03 97 LEU A O 1
ATOM 779 N N . HIS A 1 98 ? 19.447 -9.614 -10.627 1.00 54.28 98 HIS A N 1
ATOM 780 C CA . HIS A 1 98 ? 19.854 -10.830 -11.330 1.00 54.28 98 HIS A CA 1
ATOM 781 C C . HIS A 1 98 ? 18.793 -11.353 -12.313 1.00 54.28 98 HIS A C 1
ATOM 783 O O . HIS A 1 98 ? 19.141 -11.807 -13.397 1.00 54.28 98 HIS A O 1
ATOM 789 N N . ASN A 1 99 ? 17.506 -11.288 -11.960 1.00 55.00 99 ASN A N 1
ATOM 790 C CA . ASN A 1 99 ? 16.421 -11.798 -12.805 1.00 55.00 99 ASN A CA 1
ATOM 791 C C . ASN A 1 99 ? 15.978 -10.801 -13.888 1.00 55.00 99 ASN A C 1
ATOM 793 O O . ASN A 1 99 ? 15.579 -11.219 -14.971 1.00 55.00 99 ASN A O 1
ATOM 797 N N . THR A 1 100 ? 16.052 -9.499 -13.610 1.00 54.91 100 THR A N 1
ATOM 798 C CA . THR A 1 100 ? 15.565 -8.432 -14.500 1.00 54.91 100 THR A CA 1
ATOM 799 C C . THR A 1 100 ? 16.680 -7.865 -15.386 1.00 54.91 100 THR A C 1
ATOM 801 O O . THR A 1 100 ? 16.413 -7.459 -16.513 1.00 54.91 100 THR A O 1
ATOM 804 N N . LEU A 1 101 ? 17.939 -7.874 -14.925 1.00 52.44 101 LEU A N 1
ATOM 805 C CA . LEU A 1 101 ? 19.117 -7.427 -15.691 1.00 52.44 101 LEU A CA 1
ATOM 806 C C . LEU A 1 101 ? 20.047 -8.583 -16.089 1.00 52.44 101 LEU A C 1
ATOM 808 O O . LEU A 1 101 ? 21.225 -8.334 -16.346 1.00 52.44 101 LEU A O 1
ATOM 812 N N . GLY A 1 102 ? 19.523 -9.816 -16.100 1.00 45.84 102 GLY A N 1
ATOM 813 C CA . GLY A 1 102 ? 20.234 -11.079 -16.318 1.00 45.84 102 GLY A CA 1
ATOM 814 C C . GLY A 1 102 ? 21.571 -10.963 -17.044 1.00 45.84 102 GLY A C 1
ATOM 815 O O . GLY A 1 102 ? 21.617 -10.470 -18.166 1.00 45.84 102 GLY A O 1
ATOM 816 N N . ASN A 1 103 ? 22.632 -11.429 -16.366 1.00 49.09 103 ASN A N 1
ATOM 817 C CA . ASN A 1 103 ? 23.984 -11.690 -16.875 1.00 49.09 103 ASN A CA 1
ATOM 818 C C . ASN A 1 103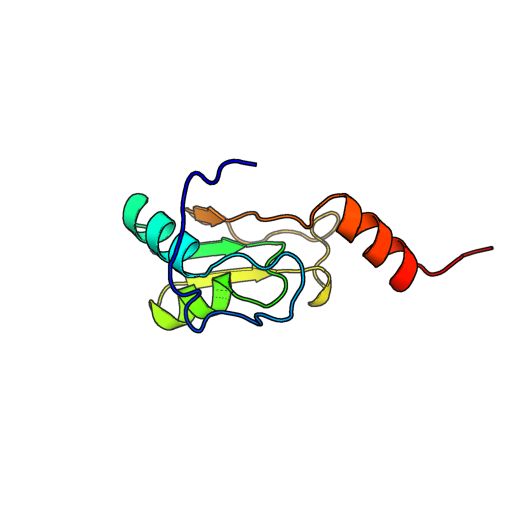 ? 24.274 -11.077 -18.253 1.00 49.09 103 ASN A C 1
ATOM 820 O O . ASN A 1 103 ? 24.242 -11.766 -19.272 1.00 49.09 103 ASN A O 1
ATOM 824 N N . LYS A 1 104 ? 24.652 -9.797 -18.274 1.00 41.31 104 LYS A N 1
ATOM 825 C CA . LYS A 1 104 ? 25.552 -9.315 -19.323 1.00 41.31 104 LYS A CA 1
ATOM 826 C C . LYS A 1 104 ? 26.954 -9.849 -19.012 1.00 41.31 104 LYS A C 1
ATOM 828 O O . LYS A 1 104 ? 27.759 -9.131 -18.426 1.00 41.31 104 LYS A O 1
ATOM 833 N N . ASN A 1 105 ? 27.190 -11.125 -19.319 1.00 44.78 105 ASN A N 1
ATOM 834 C CA . ASN A 1 105 ? 28.540 -11.617 -19.600 1.00 44.78 105 ASN A CA 1
ATOM 835 C C . ASN A 1 105 ? 28.839 -11.359 -21.074 1.00 44.78 105 ASN A C 1
ATOM 837 O O . ASN A 1 105 ? 27.947 -11.670 -21.897 1.00 44.78 105 ASN A O 1
#

Radius of gyration: 14.9 Å; chains: 1; bounding box: 41×31×38 Å

Organism: Clostridioides difficile (NCBI:txid1496)

pLDDT: mean 83.39, std 13.99, range [41.31, 96.12]

Foldseek 3Di:
DDDPDDDPDLDPFFDPPFPQAHRLVVVVVVCVVLVFQEEEEAACRRVRNVRSCVVVVGHYHYHHVVNVDDPVPDDDPDDGPYYDYRHDDPVVVVVCCCVVVPDPD

Sequence (105 aa):
MRSLVSYKERGDYGNASYRGNTSGKLIVDLLNVYNSDCISDYMCGSNTTKDVADTLGIQSNCYDLNMGFDLMTDEIKERNKLIFWHPPYWDMCVLFLHNTLGNKN

Secondary structure (DSSP, 8-state):
---S---SS--S-S-TTSTTPPPHHHHHHHHHHHT-SEEEETT-TTTHHHHHHHHHT-EEEE--GGGT--TTTS------S-B---PPPHHHHHHHHHHHS----